Protein AF-A0A0R1UTF7-F1 (afdb_monomer_lite)

Radius of gyration: 18.32 Å; chains: 1; bounding box: 44×28×53 Å

Sequence (152 aa):
MISLNNTDFQGKKMARQQLVDMVQETIDNQPNWDQVTGNICASFHVDYEILDGNMEEHEGRVEVEYTANEILDELYTAFVDDEVIDEVWNDSDSSFSNEDLSELLDRKGWDFGDVYPVIEKSVVNTLAHDLENEAGLWIMLDNDQIVNVTLD

pLDDT: mean 75.4, std 15.32, range [35.56, 92.44]

Organism: NCBI:txid1423742

Secondary structure (DSSP, 8-state):
-----S--HHHHHHHHHHHHHHHHHHHHHS-S-B--SSSEEEEEEEEEEEE-TT--EEEEEEEEEEEHHHHHHHHHHHSTT-HHHHHHHHH--S---HHHHHHHHHHHT--HHHHHHHHHHHHHHHHHHHHHHHTTTTSSSSSS-PPEEEE-

Foldseek 3Di:
DDDDAQDDPVVLVVLLVVLLVQLLVLVVPDPDFPCDPDQWRTKDKKWKWKQAPVRDIDTDMDMDTDGLLNLLVLVCVVDPPPPLSVVLNVPDDPDCGPVNSVVSCVVVVHDVVVSCVSCVSVRSSVRSVVVCVVVVVGCDDPDRDHIDMDID

Structure (mmCIF, N/CA/C/O backbone):
data_AF-A0A0R1UTF7-F1
#
_entry.id   AF-A0A0R1UTF7-F1
#
loop_
_atom_site.group_PDB
_atom_site.id
_atom_site.type_symbol
_atom_site.label_atom_id
_atom_site.label_alt_id
_atom_site.label_comp_id
_atom_site.label_asym_id
_atom_site.label_entity_id
_atom_site.label_seq_id
_atom_site.pdbx_PDB_ins_code
_atom_site.Cartn_x
_atom_site.Cartn_y
_atom_site.Cartn_z
_atom_site.occupancy
_atom_site.B_iso_or_equiv
_atom_site.auth_seq_id
_atom_site.auth_comp_id
_atom_site.auth_asym_id
_atom_site.auth_atom_id
_atom_site.pdbx_PDB_model_num
ATOM 1 N N . MET A 1 1 ? -11.827 10.879 15.852 1.00 36.66 1 MET A N 1
ATOM 2 C CA . MET A 1 1 ? -12.728 10.192 16.809 1.00 36.66 1 MET A CA 1
ATOM 3 C C . MET A 1 1 ? -14.048 9.886 16.118 1.00 36.66 1 MET A C 1
ATOM 5 O O . MET A 1 1 ? -14.816 10.802 15.834 1.00 36.66 1 MET A O 1
ATOM 9 N N . ILE A 1 2 ? -14.273 8.619 15.784 1.00 37.09 2 ILE A N 1
ATOM 10 C CA . ILE A 1 2 ? -15.470 8.141 15.085 1.00 37.09 2 ILE A CA 1
ATOM 11 C C . ILE A 1 2 ? -16.272 7.311 16.085 1.00 37.09 2 ILE A C 1
ATOM 13 O O . ILE A 1 2 ? -15.747 6.389 16.690 1.00 37.09 2 ILE A O 1
ATOM 17 N N . SER A 1 3 ? -17.556 7.621 16.249 1.00 35.56 3 SER A N 1
ATOM 18 C CA . SER A 1 3 ? -18.483 6.815 17.046 1.00 35.56 3 SER A CA 1
ATOM 19 C C . SER A 1 3 ? -19.590 6.323 16.122 1.00 35.56 3 SER A C 1
ATOM 21 O O . SER A 1 3 ? -20.332 7.144 15.577 1.00 35.56 3 SER A O 1
ATOM 23 N N . LEU A 1 4 ? -19.706 5.008 15.911 1.00 38.09 4 LEU A N 1
ATOM 24 C CA . LEU A 1 4 ? -20.887 4.427 15.265 1.00 38.09 4 LEU A CA 1
ATOM 25 C C . LEU A 1 4 ? -21.641 3.566 16.286 1.00 38.09 4 LEU A C 1
ATOM 27 O O . LEU A 1 4 ? -21.067 2.769 17.024 1.00 38.09 4 LEU A O 1
ATOM 31 N N . ASN A 1 5 ? -22.956 3.751 16.340 1.00 37.66 5 ASN A N 1
ATOM 32 C CA . ASN A 1 5 ? -23.845 2.906 17.127 1.00 37.66 5 ASN A CA 1
ATOM 33 C C . ASN A 1 5 ? -24.146 1.630 16.341 1.00 37.66 5 ASN A C 1
ATOM 35 O O . ASN A 1 5 ? -24.538 1.741 15.182 1.00 37.66 5 ASN A O 1
ATOM 39 N N . ASN A 1 6 ? -24.008 0.472 16.999 1.00 40.31 6 ASN A N 1
ATOM 40 C CA . ASN A 1 6 ? -24.558 -0.847 16.648 1.00 40.31 6 ASN A CA 1
ATOM 41 C C . ASN A 1 6 ? -24.865 -1.011 15.146 1.00 40.31 6 ASN A C 1
ATOM 43 O O . ASN A 1 6 ? -25.990 -0.788 14.689 1.00 40.31 6 ASN A O 1
ATOM 47 N N . THR A 1 7 ? -23.825 -1.268 14.357 1.00 49.47 7 THR A N 1
ATOM 48 C CA . THR A 1 7 ? -23.857 -1.028 12.918 1.00 49.47 7 THR A CA 1
ATOM 49 C C . THR A 1 7 ? -24.320 -2.252 12.138 1.00 49.47 7 THR A C 1
ATOM 51 O O . THR A 1 7 ? -23.710 -3.319 12.145 1.00 49.47 7 THR A O 1
ATOM 54 N N . ASP A 1 8 ? -25.406 -2.068 11.393 1.00 55.66 8 ASP A N 1
ATOM 55 C CA . ASP A 1 8 ? -25.735 -2.909 10.251 1.00 55.66 8 ASP A CA 1
ATOM 56 C C . ASP A 1 8 ? -24.568 -2.952 9.232 1.00 55.66 8 ASP A C 1
ATOM 58 O O . ASP A 1 8 ? -23.538 -2.284 9.363 1.00 55.66 8 ASP A O 1
ATOM 62 N N . PHE A 1 9 ? -24.717 -3.744 8.170 1.00 59.66 9 PHE A N 1
ATOM 63 C CA . PHE A 1 9 ? -23.713 -3.863 7.105 1.00 59.66 9 PHE A CA 1
ATOM 64 C C . PHE A 1 9 ? -23.228 -2.505 6.548 1.00 59.66 9 PHE A C 1
ATOM 66 O O . PHE A 1 9 ? -22.078 -2.389 6.124 1.00 59.66 9 PHE A O 1
ATOM 73 N N . GLN A 1 10 ? -24.075 -1.467 6.562 1.00 62.53 10 GLN A N 1
ATOM 74 C CA . GLN A 1 10 ? -23.703 -0.136 6.076 1.00 62.53 10 GLN A CA 1
ATOM 75 C C . GLN A 1 10 ? -22.715 0.549 7.013 1.00 62.53 10 GLN A C 1
ATOM 77 O O . GLN A 1 10 ? -21.720 1.100 6.547 1.00 62.53 10 GLN A O 1
ATOM 82 N N . GLY A 1 11 ? -22.934 0.476 8.324 1.00 65.00 11 GLY A N 1
ATOM 83 C CA . GLY A 1 11 ? -22.011 1.087 9.270 1.00 65.00 11 GLY A CA 1
ATOM 84 C C . GLY A 1 11 ? -20.642 0.397 9.315 1.00 65.00 11 GLY A C 1
ATOM 85 O O . GLY A 1 11 ? -19.636 1.090 9.433 1.00 65.00 11 GLY A O 1
ATOM 86 N N . LYS A 1 12 ? -20.567 -0.927 9.101 1.00 68.06 12 LYS A N 1
ATOM 87 C CA . LYS A 1 12 ? -19.276 -1.628 8.918 1.00 68.06 12 LYS A CA 1
ATOM 88 C C . LYS A 1 12 ? -18.523 -1.127 7.683 1.00 68.06 12 LYS A C 1
ATOM 90 O O . LYS A 1 12 ? -17.334 -0.840 7.753 1.00 68.06 12 LYS A O 1
ATOM 95 N N . LYS A 1 13 ? -19.229 -0.944 6.562 1.00 71.56 13 LYS A N 1
ATOM 96 C CA . LYS A 1 13 ? -18.644 -0.395 5.330 1.00 71.56 13 LYS A CA 1
ATOM 97 C C . LYS A 1 13 ? -18.140 1.043 5.514 1.00 71.56 13 LYS A C 1
ATOM 99 O O . LYS A 1 13 ? -17.093 1.389 4.978 1.00 71.56 13 LYS A O 1
ATOM 104 N N . MET A 1 14 ? -18.873 1.874 6.258 1.00 72.25 14 MET A N 1
ATOM 105 C CA . MET A 1 14 ? -18.457 3.249 6.557 1.00 72.25 14 MET A CA 1
ATOM 106 C C . MET A 1 14 ? -17.223 3.296 7.462 1.00 72.25 14 MET A C 1
ATOM 108 O O . MET A 1 14 ? -16.312 4.061 7.167 1.00 72.25 14 MET A O 1
ATOM 112 N N . ALA A 1 15 ? -17.163 2.455 8.500 1.00 71.88 15 ALA A N 1
ATOM 113 C CA . ALA A 1 15 ? -15.974 2.317 9.344 1.00 71.88 15 ALA A CA 1
ATOM 114 C C . ALA A 1 15 ? -14.748 1.876 8.532 1.00 71.88 15 ALA A C 1
ATOM 116 O O . ALA A 1 15 ? -13.700 2.505 8.642 1.00 71.88 15 ALA A O 1
ATOM 117 N N . ARG A 1 16 ? -14.895 0.870 7.651 1.00 78.19 16 ARG A N 1
ATOM 118 C CA . ARG A 1 16 ? -13.805 0.454 6.752 1.00 78.19 16 ARG A CA 1
ATOM 119 C C . ARG A 1 16 ? -13.297 1.613 5.911 1.00 78.19 16 ARG A C 1
ATOM 121 O O . ARG A 1 16 ? -12.092 1.798 5.809 1.00 78.19 16 ARG A O 1
ATOM 128 N N . GLN A 1 17 ? -14.211 2.361 5.291 1.00 82.38 17 GLN A N 1
ATOM 129 C CA . GLN A 1 17 ? -13.838 3.477 4.427 1.00 82.38 17 GLN A CA 1
ATOM 130 C C . GLN A 1 17 ? -13.105 4.564 5.209 1.00 82.38 17 GLN A C 1
ATOM 132 O O . GLN A 1 17 ? -12.091 5.054 4.745 1.00 82.38 17 GLN A O 1
ATOM 137 N N . GLN A 1 18 ? -13.569 4.897 6.412 1.00 77.31 18 GLN A N 1
ATOM 138 C CA . GLN A 1 18 ? -12.882 5.873 7.253 1.00 77.31 18 GLN A CA 1
ATOM 139 C C . GLN A 1 18 ? -11.476 5.415 7.641 1.00 77.31 18 GLN A C 1
ATOM 141 O O . GLN A 1 18 ? -10.573 6.240 7.678 1.00 77.31 18 GLN A O 1
ATOM 146 N N . LEU A 1 19 ? -11.277 4.117 7.884 1.00 79.94 19 LEU A N 1
ATOM 147 C CA . LEU A 1 19 ? -9.942 3.585 8.122 1.00 79.94 19 LEU A CA 1
ATOM 148 C C . LEU A 1 19 ? -9.045 3.705 6.879 1.00 79.94 19 LEU A C 1
ATOM 150 O O . LEU A 1 19 ? -7.901 4.122 7.014 1.00 79.94 19 LEU A O 1
ATOM 154 N N . VAL A 1 20 ? -9.559 3.390 5.681 1.00 85.12 20 VAL A N 1
ATOM 155 C CA . VAL A 1 20 ? -8.837 3.637 4.411 1.00 85.12 20 VAL A CA 1
ATOM 156 C C . VAL A 1 20 ? -8.429 5.104 4.315 1.00 85.12 20 VAL A C 1
ATOM 158 O O . VAL A 1 20 ? -7.271 5.391 4.040 1.00 85.12 20 VAL A O 1
ATOM 161 N N . ASP A 1 21 ? -9.372 6.016 4.557 1.00 84.00 21 ASP A N 1
ATOM 162 C CA . ASP A 1 21 ? -9.150 7.457 4.425 1.00 84.00 21 ASP A CA 1
ATOM 163 C C . ASP A 1 21 ? -8.097 7.956 5.431 1.00 84.00 21 ASP A C 1
ATOM 165 O O . ASP A 1 21 ? -7.260 8.781 5.081 1.00 84.00 21 ASP A O 1
ATOM 169 N N . MET A 1 22 ? -8.103 7.431 6.662 1.00 82.19 22 MET A N 1
ATOM 170 C CA . MET A 1 22 ? -7.097 7.758 7.675 1.00 82.19 22 MET A CA 1
ATOM 171 C C . MET A 1 22 ? -5.710 7.227 7.300 1.00 82.19 22 MET A C 1
ATOM 173 O O . MET A 1 22 ? -4.741 7.969 7.397 1.00 82.19 22 MET A O 1
ATOM 177 N N . VAL A 1 23 ? -5.607 5.970 6.851 1.00 84.81 23 VAL A N 1
ATOM 178 C CA . VAL A 1 23 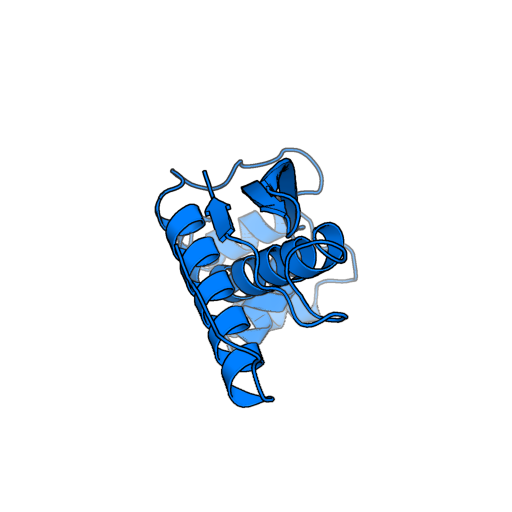? -4.328 5.387 6.406 1.00 84.81 23 VAL A CA 1
ATOM 179 C C . VAL A 1 23 ? -3.764 6.173 5.223 1.00 84.81 23 VAL A C 1
ATOM 181 O O . VAL A 1 23 ? -2.576 6.481 5.210 1.00 84.81 23 VAL A O 1
ATOM 184 N N . GLN A 1 24 ? -4.616 6.548 4.265 1.00 86.88 24 GLN A N 1
ATOM 185 C CA . GLN A 1 24 ? -4.240 7.413 3.147 1.00 86.88 24 GLN A CA 1
ATOM 186 C C . GLN A 1 24 ? -3.695 8.757 3.636 1.00 86.88 24 GLN A C 1
ATOM 188 O O . GLN A 1 24 ? -2.618 9.160 3.217 1.00 86.88 24 GLN A O 1
ATOM 193 N N . GLU A 1 25 ? -4.402 9.433 4.546 1.00 84.88 25 GLU A N 1
ATOM 194 C CA . GLU A 1 25 ? -3.953 10.716 5.097 1.00 84.88 25 GLU A CA 1
ATOM 195 C C . GLU A 1 25 ? -2.606 10.586 5.824 1.00 84.88 25 GLU A C 1
ATOM 197 O O . GLU A 1 25 ? -1.754 11.463 5.687 1.00 84.88 25 GLU A O 1
ATOM 202 N N . THR A 1 26 ? -2.376 9.503 6.569 1.00 82.38 26 THR A N 1
ATOM 203 C CA . THR A 1 26 ? -1.082 9.259 7.220 1.00 82.38 26 THR A CA 1
ATOM 204 C C . THR A 1 26 ? 0.034 9.093 6.191 1.00 82.38 26 THR A C 1
ATOM 206 O O . THR A 1 26 ? 1.058 9.761 6.307 1.00 82.38 26 THR A O 1
ATOM 209 N N . ILE A 1 27 ? -0.172 8.278 5.153 1.00 80.50 27 ILE A N 1
ATOM 210 C CA . ILE A 1 27 ? 0.831 8.057 4.100 1.00 80.50 27 ILE A CA 1
ATOM 211 C C . ILE A 1 27 ? 1.104 9.350 3.317 1.00 80.50 27 ILE A C 1
ATOM 213 O O . ILE A 1 27 ? 2.265 9.693 3.110 1.00 80.50 27 ILE A O 1
ATOM 217 N N . ASP A 1 28 ? 0.069 10.118 2.960 1.00 79.94 28 ASP A N 1
ATOM 218 C CA . ASP A 1 28 ? 0.202 11.403 2.250 1.00 79.94 28 ASP A CA 1
ATOM 219 C C . ASP A 1 28 ? 1.040 12.427 3.033 1.00 79.94 28 ASP A C 1
ATOM 221 O O . ASP A 1 28 ? 1.671 13.317 2.453 1.00 79.94 28 ASP A O 1
ATOM 225 N N . ASN A 1 29 ? 1.030 12.324 4.365 1.00 76.00 29 ASN A N 1
ATOM 226 C CA . ASN A 1 29 ? 1.787 13.189 5.263 1.00 76.00 29 ASN A CA 1
ATOM 227 C C . ASN A 1 29 ? 3.192 12.651 5.591 1.00 76.00 29 ASN A C 1
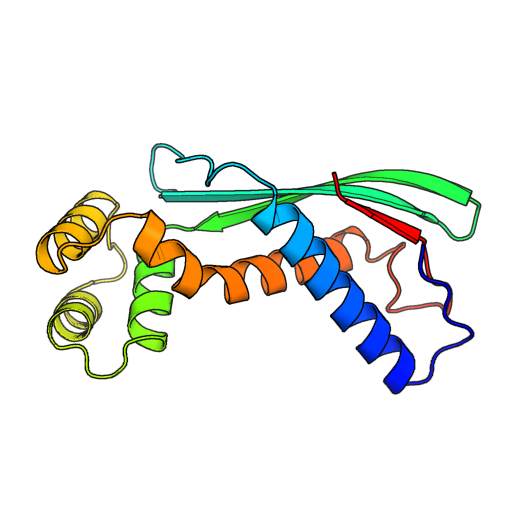ATOM 229 O O . ASN A 1 29 ? 3.993 13.385 6.184 1.00 76.00 29 ASN A O 1
ATOM 233 N N . GLN A 1 30 ? 3.529 11.419 5.197 1.00 69.44 30 GLN A N 1
ATOM 234 C CA . GLN A 1 30 ? 4.870 10.866 5.361 1.00 69.44 30 GLN A CA 1
ATOM 235 C C . GLN A 1 30 ? 5.801 11.366 4.240 1.00 69.44 30 GLN A C 1
ATOM 237 O O . GLN A 1 30 ? 5.466 11.307 3.055 1.00 69.44 30 GLN A O 1
ATOM 242 N N . PRO A 1 31 ? 6.997 11.885 4.573 1.00 54.94 31 PRO A N 1
ATOM 243 C CA . PRO A 1 31 ? 7.912 12.441 3.587 1.00 54.94 31 PRO A CA 1
ATOM 244 C C . PRO A 1 31 ? 8.649 11.331 2.827 1.00 54.94 31 PRO A C 1
ATOM 246 O O . PRO A 1 31 ? 9.815 11.094 3.103 1.00 54.94 31 PRO A O 1
ATOM 249 N N . ASN A 1 32 ? 7.991 10.742 1.825 1.00 57.09 32 ASN A N 1
ATOM 250 C CA . ASN A 1 32 ? 8.500 9.714 0.909 1.00 57.09 32 ASN A CA 1
ATOM 251 C C . ASN A 1 32 ? 8.984 8.419 1.594 1.00 57.09 32 ASN A C 1
ATOM 253 O O . ASN A 1 32 ? 9.779 8.445 2.522 1.00 57.09 32 ASN A O 1
ATOM 257 N N . TRP A 1 33 ? 8.532 7.288 1.050 1.00 65.12 33 TRP A N 1
ATOM 258 C CA . TRP A 1 33 ? 9.071 5.930 1.179 1.00 65.12 33 TRP A CA 1
ATOM 259 C C . TRP A 1 33 ? 10.427 5.807 1.870 1.00 65.12 33 TRP A C 1
ATOM 261 O O . TRP A 1 33 ? 11.424 6.388 1.421 1.00 65.12 33 TRP A O 1
ATOM 271 N N . ASP A 1 34 ? 10.512 4.905 2.840 1.00 57.44 34 ASP A N 1
ATOM 272 C CA . ASP A 1 34 ? 11.809 4.383 3.231 1.00 57.44 34 ASP A CA 1
ATOM 273 C C . ASP A 1 34 ? 12.329 3.527 2.067 1.00 57.44 34 ASP A C 1
ATOM 275 O O . ASP A 1 34 ? 11.871 2.407 1.837 1.00 57.44 34 ASP A O 1
ATOM 279 N N . GLN A 1 35 ? 13.260 4.068 1.272 1.00 55.34 35 GLN A N 1
ATOM 280 C CA . GLN A 1 35 ? 13.947 3.271 0.258 1.00 55.34 35 GLN A CA 1
ATOM 281 C C . GLN A 1 35 ? 14.767 2.198 0.982 1.00 55.34 35 GLN A C 1
ATOM 283 O O . GLN A 1 35 ? 15.801 2.481 1.597 1.00 55.34 35 GLN A O 1
ATOM 288 N N . VAL A 1 36 ? 14.288 0.958 0.925 1.00 57.88 36 VAL A N 1
ATOM 289 C CA . VAL A 1 36 ? 14.931 -0.181 1.581 1.00 57.88 36 VAL A CA 1
ATOM 290 C C . VAL A 1 36 ? 16.050 -0.719 0.682 1.00 57.88 36 VAL A C 1
ATOM 292 O O . VAL A 1 36 ? 16.030 -0.588 -0.540 1.00 57.88 36 VAL A O 1
ATOM 295 N N . THR A 1 37 ? 17.089 -1.291 1.290 1.00 56.91 37 THR A N 1
ATOM 296 C CA . THR A 1 37 ? 18.188 -1.943 0.559 1.00 56.91 37 THR A CA 1
ATOM 297 C C . THR A 1 37 ? 17.984 -3.458 0.531 1.00 56.91 37 THR A C 1
ATOM 299 O O . THR A 1 37 ? 17.482 -4.034 1.492 1.00 56.91 37 THR A O 1
ATOM 302 N N . GLY A 1 38 ? 18.407 -4.128 -0.545 1.00 63.94 38 GLY A N 1
ATOM 303 C CA . GLY A 1 38 ? 18.231 -5.577 -0.716 1.00 63.94 38 GLY A CA 1
ATOM 304 C C . GLY A 1 38 ? 17.138 -5.906 -1.733 1.00 63.94 38 GLY A C 1
ATOM 305 O O . GLY A 1 38 ? 17.073 -5.256 -2.766 1.00 63.94 38 GLY A O 1
ATOM 306 N N . ASN A 1 39 ? 16.307 -6.917 -1.462 1.00 70.50 39 ASN A N 1
ATOM 307 C CA . ASN A 1 39 ? 15.228 -7.346 -2.372 1.00 70.50 39 ASN A CA 1
ATOM 308 C C . ASN A 1 39 ? 13.946 -6.501 -2.251 1.00 70.50 39 ASN A C 1
ATOM 310 O O . ASN A 1 39 ? 13.015 -6.686 -3.028 1.00 70.50 39 ASN A O 1
ATOM 314 N N . ILE A 1 40 ? 13.888 -5.622 -1.250 1.00 67.06 40 ILE A N 1
ATOM 315 C CA . ILE A 1 40 ? 12.755 -4.739 -0.982 1.00 67.06 40 ILE A CA 1
ATOM 316 C C . ILE A 1 40 ? 13.092 -3.392 -1.614 1.00 67.06 40 ILE A C 1
ATOM 318 O O . ILE A 1 40 ? 14.167 -2.846 -1.364 1.00 67.06 40 ILE A O 1
ATOM 322 N N . CYS A 1 41 ? 12.209 -2.884 -2.466 1.00 75.81 41 CYS A N 1
ATOM 323 C CA . CYS A 1 41 ? 12.350 -1.578 -3.108 1.00 75.81 41 CYS A CA 1
ATOM 324 C C . CYS A 1 41 ? 11.774 -0.457 -2.245 1.00 75.81 41 CYS A C 1
ATOM 326 O O . CYS A 1 41 ? 12.191 0.694 -2.354 1.00 75.81 41 CYS A O 1
ATOM 328 N N . ALA A 1 42 ? 10.802 -0.809 -1.413 1.00 76.69 42 ALA A N 1
ATOM 329 C CA . ALA A 1 42 ? 9.900 0.125 -0.789 1.00 76.69 42 ALA A CA 1
ATOM 330 C C . ALA A 1 42 ? 9.281 -0.482 0.470 1.00 76.69 42 ALA A C 1
ATOM 332 O O . ALA A 1 42 ? 8.863 -1.638 0.442 1.00 76.69 42 ALA A O 1
ATOM 333 N N . SER A 1 43 ? 9.171 0.310 1.531 1.00 82.06 43 SER A N 1
ATOM 334 C CA . SER A 1 43 ? 8.341 -0.017 2.684 1.00 82.06 43 SER A CA 1
ATOM 335 C C . SER A 1 43 ? 7.470 1.175 3.066 1.00 82.06 43 SER A C 1
ATOM 337 O O . SER A 1 43 ? 7.906 2.329 2.980 1.00 82.06 43 SER A O 1
ATOM 339 N N . PHE A 1 44 ? 6.248 0.876 3.495 1.00 83.25 44 PHE A N 1
ATOM 340 C CA . PHE A 1 44 ? 5.370 1.812 4.175 1.00 83.25 44 PHE A CA 1
ATOM 341 C C . PHE A 1 44 ? 4.940 1.240 5.493 1.00 83.25 44 PHE A C 1
ATOM 343 O O . PHE A 1 44 ? 4.541 0.080 5.571 1.00 83.25 44 PHE A O 1
ATOM 350 N N . HIS A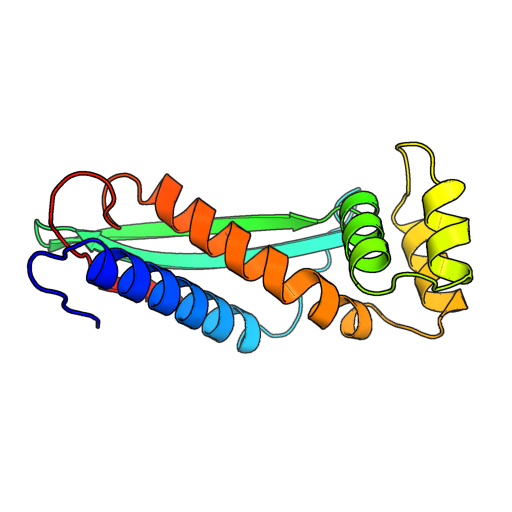 1 45 ? 4.906 2.096 6.497 1.00 84.69 45 HIS A N 1
ATOM 351 C CA . HIS A 1 45 ? 4.377 1.732 7.787 1.00 84.69 45 HIS A CA 1
ATOM 352 C C . HIS A 1 45 ? 3.436 2.805 8.293 1.00 84.69 45 HIS A C 1
ATOM 354 O O . HIS A 1 45 ? 3.560 3.985 7.973 1.00 84.69 45 HIS A O 1
ATOM 360 N N . VAL A 1 46 ? 2.498 2.368 9.115 1.00 79.25 46 VAL A N 1
ATOM 361 C CA . VAL A 1 46 ? 1.634 3.247 9.883 1.00 79.25 46 VAL A CA 1
ATOM 362 C C . VAL A 1 46 ? 1.720 2.795 11.328 1.00 79.25 46 VAL A C 1
ATOM 364 O O . VAL A 1 46 ? 1.470 1.623 11.637 1.00 79.25 46 VAL A O 1
ATOM 367 N N . ASP A 1 47 ? 2.096 3.729 12.193 1.00 81.31 47 ASP A N 1
ATOM 368 C CA . ASP A 1 47 ? 1.995 3.552 13.632 1.00 81.31 47 ASP A CA 1
ATOM 369 C C . ASP A 1 47 ? 0.551 3.846 14.052 1.00 81.31 47 ASP A C 1
ATOM 371 O O . ASP A 1 47 ? -0.114 4.726 13.499 1.00 81.31 47 ASP A O 1
ATOM 375 N N . TYR A 1 48 ? 0.032 3.062 14.992 1.00 76.19 48 TYR A N 1
ATOM 376 C CA . TYR A 1 48 ? -1.345 3.188 15.448 1.00 76.19 48 TYR A CA 1
ATOM 377 C C . TYR A 1 48 ? -1.448 3.166 16.967 1.00 76.19 48 TYR A C 1
ATOM 379 O O . TYR A 1 48 ? -0.721 2.451 17.656 1.00 76.19 48 TYR A O 1
ATOM 387 N N . GLU A 1 49 ? -2.452 3.881 17.461 1.00 76.00 49 GLU A N 1
ATOM 388 C CA . GLU A 1 49 ? -2.968 3.786 18.820 1.00 76.00 49 GLU A CA 1
ATOM 389 C C . GLU A 1 49 ? -4.462 3.443 18.751 1.00 76.00 49 GLU A C 1
ATOM 391 O O . GLU A 1 49 ? -5.241 4.067 18.018 1.00 76.00 49 GLU A O 1
ATOM 396 N N . ILE A 1 50 ? -4.876 2.426 19.504 1.00 72.62 50 ILE A N 1
ATOM 397 C CA . ILE A 1 50 ? -6.252 1.937 19.555 1.00 72.62 50 ILE A CA 1
ATOM 398 C C . ILE A 1 50 ? -6.727 1.901 21.003 1.00 72.62 50 ILE A C 1
ATOM 400 O O . ILE A 1 50 ? -6.110 1.275 21.860 1.00 72.62 50 ILE A O 1
ATOM 404 N N . LEU A 1 51 ? -7.881 2.512 21.257 1.00 66.81 51 LEU A N 1
ATOM 405 C CA . LEU A 1 51 ? -8.574 2.437 22.543 1.00 66.81 51 LEU A CA 1
ATOM 406 C C . LEU A 1 51 ? -9.657 1.370 22.509 1.00 66.81 51 LEU A C 1
ATOM 408 O O . LEU A 1 51 ? -10.653 1.550 21.806 1.00 66.81 51 LEU A O 1
ATOM 412 N N . ASP A 1 52 ? -9.505 0.308 23.295 1.00 66.75 52 ASP A N 1
ATOM 413 C CA . ASP A 1 52 ? -10.473 -0.783 23.334 1.00 66.75 52 ASP A CA 1
ATOM 414 C C . ASP A 1 52 ? -11.806 -0.441 24.035 1.00 66.75 52 ASP A C 1
ATOM 416 O O . ASP A 1 52 ? -12.015 0.640 24.591 1.00 66.75 52 ASP A O 1
ATOM 420 N N . GLY A 1 53 ? -12.738 -1.400 24.039 1.00 62.19 53 GLY A N 1
ATOM 421 C CA . GLY A 1 53 ? -14.028 -1.276 24.727 1.00 62.19 53 GLY A CA 1
ATOM 422 C C . GLY A 1 53 ? -13.952 -1.130 26.255 1.00 62.19 53 GLY A C 1
ATOM 423 O O . GLY A 1 53 ? -14.936 -0.721 26.879 1.00 62.19 53 GLY A O 1
ATOM 424 N N . ASN A 1 54 ? -12.804 -1.441 26.860 1.00 69.75 54 ASN A N 1
ATOM 425 C CA . ASN A 1 54 ? -12.496 -1.254 28.278 1.00 69.75 54 ASN A CA 1
ATOM 426 C C . ASN A 1 54 ? -11.704 0.038 28.549 1.00 69.75 54 ASN A C 1
ATOM 428 O O . ASN A 1 54 ? -11.396 0.305 29.713 1.00 69.75 54 ASN A O 1
ATOM 432 N N . MET A 1 55 ? -11.447 0.862 27.524 1.00 72.31 55 MET A N 1
ATOM 433 C CA . MET A 1 55 ? -10.604 2.062 27.576 1.00 72.31 55 MET A CA 1
ATOM 434 C C . MET A 1 55 ? -9.122 1.760 27.851 1.00 72.31 55 MET A C 1
ATOM 436 O O . MET A 1 55 ? -8.429 2.592 28.437 1.00 72.31 55 MET A O 1
ATOM 440 N N . GLU A 1 56 ? -8.640 0.578 27.470 1.00 73.00 56 GLU A N 1
ATOM 441 C CA . GLU A 1 56 ? -7.212 0.260 27.456 1.00 73.00 56 GLU A CA 1
ATOM 442 C C . GLU A 1 56 ? -6.593 0.715 26.128 1.00 73.00 56 GLU A C 1
ATOM 444 O O . GLU A 1 56 ? -7.171 0.516 25.058 1.00 73.00 56 GLU A O 1
ATOM 449 N N . GLU A 1 57 ? -5.430 1.360 26.220 1.00 77.94 57 GLU A N 1
ATOM 450 C CA . GLU A 1 57 ? -4.645 1.836 25.078 1.00 77.94 57 GLU A CA 1
ATOM 451 C C . GLU A 1 57 ? -3.750 0.705 24.559 1.00 77.94 57 GLU A C 1
ATOM 453 O O . GLU A 1 57 ? -3.020 0.068 25.326 1.00 77.94 57 GLU A O 1
ATOM 458 N N . HIS A 1 58 ? -3.804 0.471 23.250 1.00 76.38 58 HIS A N 1
ATOM 459 C CA . HIS A 1 58 ? -2.986 -0.498 22.529 1.00 76.38 58 HIS A CA 1
ATOM 460 C C . HIS A 1 58 ? -2.257 0.214 21.396 1.00 76.38 58 HIS A C 1
ATOM 462 O O . HIS A 1 58 ? -2.889 0.730 20.478 1.00 76.38 58 HIS A O 1
ATOM 468 N N . GLU A 1 59 ? -0.932 0.213 21.448 1.00 82.81 59 GLU A N 1
ATOM 469 C CA . GLU A 1 59 ? -0.079 0.802 20.416 1.00 82.81 59 GLU A CA 1
ATOM 470 C C . GLU A 1 59 ? 0.553 -0.295 19.555 1.00 82.81 59 GLU A C 1
ATOM 472 O O . GLU A 1 59 ? 0.853 -1.393 20.042 1.00 82.81 59 GLU A O 1
ATOM 477 N N . GLY A 1 60 ? 0.792 -0.003 18.280 1.00 81.94 60 GLY A N 1
ATOM 478 C CA . GLY A 1 60 ? 1.485 -0.917 17.384 1.00 81.94 60 GLY A CA 1
ATOM 479 C C . GLY A 1 60 ? 1.847 -0.294 16.044 1.00 81.94 60 GLY A C 1
ATOM 480 O O . GLY A 1 60 ? 1.746 0.914 15.851 1.00 81.94 60 GLY A O 1
ATOM 481 N N . ARG A 1 61 ? 2.299 -1.150 15.127 1.00 86.62 61 ARG A N 1
ATOM 482 C CA . ARG A 1 61 ? 2.732 -0.780 13.781 1.00 86.62 61 ARG A CA 1
ATOM 483 C C . ARG A 1 61 ? 2.281 -1.843 12.795 1.00 86.62 61 ARG A C 1
ATOM 485 O O . ARG A 1 61 ? 2.486 -3.029 13.048 1.00 86.62 61 ARG A O 1
ATOM 492 N N . VAL A 1 62 ? 1.735 -1.409 11.668 1.00 85.56 62 VAL A N 1
ATOM 493 C CA . VAL A 1 62 ? 1.578 -2.243 10.470 1.00 85.56 62 VAL A CA 1
ATOM 494 C C . VAL A 1 62 ? 2.541 -1.765 9.396 1.00 85.56 62 VAL A C 1
ATOM 496 O O . VAL A 1 62 ? 2.821 -0.571 9.306 1.00 85.56 62 VAL A O 1
ATOM 499 N N . GLU A 1 63 ? 3.065 -2.695 8.606 1.00 87.44 63 GLU A N 1
ATOM 500 C CA . GLU A 1 63 ? 4.056 -2.418 7.571 1.00 87.44 63 GLU A CA 1
ATOM 501 C C . GLU A 1 63 ? 3.762 -3.264 6.332 1.00 87.44 63 GLU A C 1
ATOM 503 O O . GLU A 1 63 ? 3.446 -4.447 6.447 1.00 87.44 63 GLU A O 1
ATOM 508 N N . VAL A 1 64 ? 3.871 -2.654 5.154 1.00 87.12 64 VAL A N 1
ATOM 509 C CA . VAL A 1 64 ? 3.815 -3.342 3.867 1.00 87.12 64 VAL A CA 1
ATOM 510 C C . VAL A 1 64 ? 5.099 -3.062 3.102 1.00 87.12 64 VAL A C 1
ATOM 512 O O . VAL A 1 64 ? 5.498 -1.914 2.905 1.00 87.12 64 VAL A O 1
ATOM 515 N N . GLU A 1 65 ? 5.740 -4.137 2.662 1.00 87.50 65 GLU A N 1
ATOM 516 C CA . GLU A 1 65 ? 6.964 -4.105 1.872 1.00 87.50 65 GLU A CA 1
ATOM 517 C C . GLU A 1 65 ? 6.637 -4.453 0.419 1.00 87.50 65 GLU A C 1
ATOM 519 O O . GLU A 1 65 ? 5.809 -5.323 0.160 1.00 87.50 65 GLU A O 1
ATOM 524 N N . TYR A 1 66 ? 7.300 -3.788 -0.525 1.00 85.25 66 TYR A N 1
ATOM 525 C CA . TYR A 1 66 ? 7.183 -4.060 -1.955 1.00 85.25 66 TYR A CA 1
ATOM 526 C C . TYR A 1 66 ? 8.531 -4.459 -2.540 1.00 85.25 66 TYR A C 1
ATOM 528 O O . TYR A 1 66 ? 9.531 -3.737 -2.443 1.00 85.25 66 TYR A O 1
ATOM 536 N N . THR A 1 67 ? 8.538 -5.606 -3.201 1.00 88.50 67 THR A N 1
ATOM 537 C CA . THR A 1 67 ? 9.623 -6.075 -4.059 1.00 88.50 67 THR A CA 1
ATOM 538 C C . THR A 1 67 ? 9.486 -5.511 -5.474 1.00 88.50 67 THR A C 1
ATOM 540 O O . THR A 1 67 ? 8.425 -5.036 -5.880 1.00 88.50 67 THR A O 1
ATOM 543 N N . ALA A 1 68 ? 10.555 -5.603 -6.268 1.00 87.94 68 ALA A N 1
ATOM 544 C CA . ALA A 1 68 ? 10.525 -5.177 -7.667 1.00 87.94 68 ALA A CA 1
ATOM 545 C C . ALA A 1 68 ? 9.449 -5.911 -8.493 1.00 87.94 68 ALA A C 1
ATOM 547 O O . ALA A 1 68 ? 8.792 -5.283 -9.321 1.00 87.94 68 ALA A O 1
ATOM 548 N N . ASN A 1 69 ? 9.240 -7.213 -8.249 1.00 89.38 69 ASN A N 1
ATOM 549 C CA . ASN A 1 69 ? 8.196 -8.002 -8.918 1.00 89.38 69 ASN A CA 1
ATOM 550 C C . ASN A 1 69 ? 6.792 -7.444 -8.634 1.00 89.38 69 ASN A C 1
ATOM 552 O O . ASN A 1 69 ? 6.008 -7.259 -9.557 1.00 89.38 69 ASN A O 1
ATOM 556 N N . GLU A 1 70 ? 6.481 -7.147 -7.370 1.00 89.56 70 GLU A N 1
ATOM 557 C CA . GLU A 1 70 ? 5.156 -6.638 -6.985 1.00 89.56 70 GLU A CA 1
ATOM 558 C C . GLU A 1 70 ? 4.895 -5.253 -7.586 1.00 89.56 70 GLU A C 1
ATOM 560 O O . GLU A 1 70 ? 3.791 -4.966 -8.040 1.00 89.56 70 GLU A O 1
ATOM 565 N N . ILE A 1 71 ? 5.930 -4.410 -7.667 1.00 89.44 71 ILE A N 1
ATOM 566 C CA . ILE A 1 71 ? 5.845 -3.122 -8.366 1.00 89.44 71 ILE A CA 1
ATOM 567 C C . ILE A 1 71 ? 5.559 -3.332 -9.858 1.00 89.44 71 ILE A C 1
ATOM 569 O O . ILE A 1 71 ? 4.721 -2.632 -10.424 1.00 89.44 71 ILE A O 1
ATOM 573 N N . LEU A 1 72 ? 6.234 -4.287 -10.501 1.00 90.81 72 LEU A N 1
ATOM 574 C CA . LEU A 1 72 ? 6.024 -4.591 -11.915 1.00 90.81 72 LEU A CA 1
ATOM 575 C C . LEU A 1 72 ? 4.595 -5.092 -12.191 1.00 90.81 72 LEU A C 1
ATOM 577 O O . LEU A 1 72 ? 3.986 -4.664 -13.171 1.00 90.81 72 LEU A O 1
ATOM 581 N N . ASP A 1 73 ? 4.037 -5.934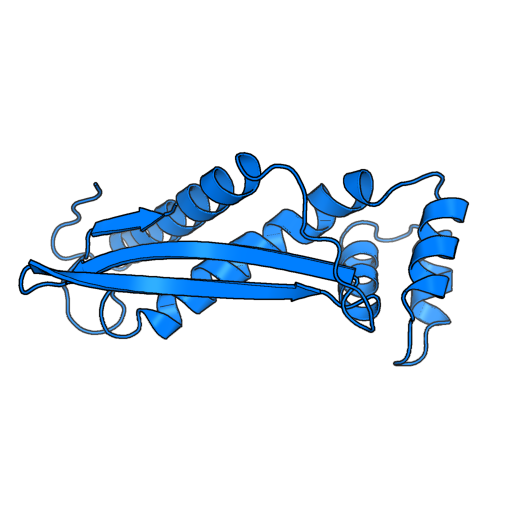 -11.318 1.00 90.75 73 ASP A N 1
ATOM 582 C CA . ASP A 1 73 ? 2.658 -6.433 -11.430 1.00 90.75 73 ASP A CA 1
ATOM 583 C C . ASP A 1 73 ? 1.615 -5.305 -11.332 1.00 90.75 73 ASP A C 1
ATOM 585 O O . ASP A 1 73 ? 0.646 -5.260 -12.102 1.00 90.75 73 ASP A O 1
ATOM 589 N N . GLU A 1 74 ? 1.818 -4.359 -10.414 1.00 90.06 74 GLU A N 1
ATOM 590 C CA . GLU A 1 74 ? 0.940 -3.196 -10.274 1.00 90.06 74 GLU A CA 1
ATOM 591 C C . GLU A 1 74 ? 1.080 -2.230 -11.465 1.00 90.06 74 GLU A C 1
ATOM 593 O O . GLU A 1 74 ? 0.075 -1.738 -11.987 1.00 90.06 74 GLU A O 1
ATOM 598 N N . LEU A 1 75 ? 2.303 -2.007 -11.964 1.00 91.12 75 LEU A N 1
ATOM 599 C CA . LEU A 1 75 ? 2.554 -1.219 -13.178 1.00 91.12 75 LEU A CA 1
ATOM 600 C C . LEU A 1 75 ? 1.863 -1.831 -14.402 1.00 91.12 75 LEU A C 1
ATOM 602 O O . LEU A 1 75 ? 1.202 -1.107 -15.147 1.00 91.12 75 LEU A O 1
ATOM 606 N N . TYR A 1 76 ? 1.964 -3.148 -14.586 1.00 91.31 76 TYR A N 1
ATOM 607 C CA . TYR A 1 76 ? 1.290 -3.872 -15.667 1.00 91.31 76 TYR A CA 1
ATOM 608 C C . TYR A 1 76 ? -0.237 -3.751 -15.568 1.00 91.31 76 TYR A C 1
ATOM 610 O O . TYR A 1 76 ? -0.925 -3.507 -16.560 1.00 91.31 76 TYR A O 1
ATOM 618 N N . THR A 1 77 ? -0.781 -3.843 -14.352 1.00 90.00 77 THR A N 1
ATOM 619 C CA . THR A 1 77 ? -2.223 -3.700 -14.110 1.00 90.00 77 THR A CA 1
ATOM 620 C C . THR A 1 77 ? -2.722 -2.275 -14.374 1.00 90.00 77 THR A C 1
ATOM 622 O O . THR A 1 77 ? -3.829 -2.090 -14.888 1.00 90.00 77 THR A O 1
ATOM 625 N N . ALA A 1 78 ? -1.932 -1.256 -14.029 1.00 88.88 78 ALA A N 1
ATOM 626 C CA . ALA A 1 78 ? -2.309 0.147 -14.184 1.00 88.88 78 ALA A CA 1
ATOM 627 C C . ALA A 1 78 ? -2.134 0.674 -15.615 1.00 88.88 78 ALA A C 1
ATOM 629 O O . ALA A 1 78 ? -2.939 1.491 -16.072 1.00 88.88 78 ALA A O 1
ATOM 630 N N . PHE A 1 79 ? -1.115 0.197 -16.328 1.00 88.75 79 PHE A N 1
ATOM 631 C CA . PHE A 1 79 ? -0.751 0.646 -17.670 1.00 88.75 79 PHE A CA 1
ATOM 632 C C . PHE A 1 79 ? -0.918 -0.469 -18.700 1.00 88.75 79 PHE A C 1
ATO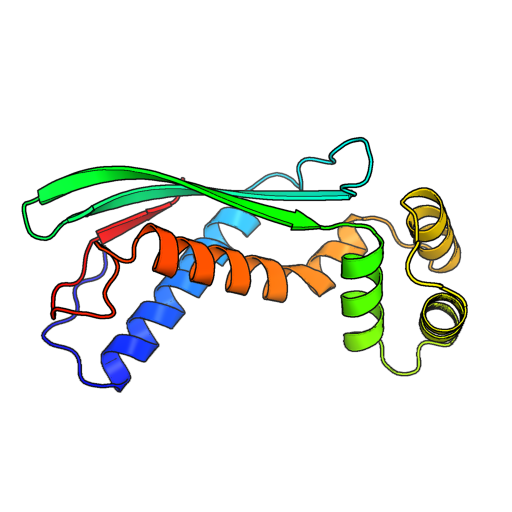M 634 O O . PHE A 1 79 ? 0.011 -0.817 -19.424 1.00 88.75 79 PHE A O 1
ATOM 641 N N . VAL A 1 80 ? -2.137 -1.001 -18.778 1.00 81.62 80 VAL A N 1
ATOM 642 C CA . VAL A 1 80 ? -2.510 -1.986 -19.798 1.00 81.62 80 VAL A CA 1
ATOM 643 C C . VAL A 1 80 ? -2.206 -1.430 -21.195 1.00 81.62 80 VAL A C 1
ATOM 645 O O . VAL A 1 80 ? -2.577 -0.294 -21.498 1.00 81.62 80 VAL A O 1
ATOM 648 N N . ASP A 1 81 ? -1.570 -2.248 -22.036 1.00 84.12 81 ASP A N 1
ATOM 649 C CA . ASP A 1 81 ? -1.131 -1.933 -23.405 1.00 84.12 81 ASP A CA 1
ATOM 650 C C . ASP A 1 81 ? 0.091 -0.993 -23.505 1.00 84.12 81 ASP A C 1
ATOM 652 O O . ASP A 1 81 ? 0.384 -0.456 -24.582 1.00 84.12 81 ASP A O 1
ATOM 656 N N . ASP A 1 82 ? 0.825 -0.767 -22.412 1.00 92.38 82 ASP A N 1
ATOM 657 C CA . ASP A 1 82 ? 2.111 -0.078 -22.483 1.00 92.38 82 ASP A CA 1
ATOM 658 C C . ASP A 1 82 ? 3.200 -1.027 -22.992 1.00 92.38 82 ASP A C 1
ATOM 660 O O . ASP A 1 82 ? 3.675 -1.891 -22.267 1.00 92.38 82 ASP A O 1
ATOM 664 N N . GLU A 1 83 ? 3.630 -0.832 -24.243 1.00 91.50 83 GLU A N 1
ATOM 665 C CA . GLU A 1 83 ? 4.563 -1.730 -24.947 1.00 91.50 83 GLU A CA 1
ATOM 666 C C . GLU A 1 83 ? 5.842 -2.043 -24.151 1.00 91.50 83 GLU A C 1
ATOM 668 O O . GLU A 1 83 ? 6.344 -3.160 -24.216 1.00 91.50 83 GLU A O 1
ATOM 673 N N . VAL A 1 84 ? 6.359 -1.078 -23.381 1.00 90.00 84 VAL A N 1
ATOM 674 C CA . VAL A 1 84 ? 7.588 -1.258 -22.596 1.00 90.00 84 VAL A CA 1
ATOM 675 C C . VAL A 1 84 ? 7.324 -2.077 -21.334 1.00 90.00 84 VAL A C 1
ATOM 677 O O . VAL A 1 84 ? 8.124 -2.947 -21.002 1.00 90.00 84 VAL A O 1
ATOM 680 N N . ILE A 1 85 ? 6.223 -1.806 -20.630 1.00 91.19 85 ILE A N 1
ATOM 681 C CA . ILE A 1 85 ? 5.853 -2.550 -19.418 1.00 91.19 85 ILE A CA 1
ATOM 682 C C . ILE A 1 85 ? 5.416 -3.970 -19.794 1.00 91.19 85 ILE A C 1
ATOM 684 O O . ILE A 1 85 ? 5.846 -4.918 -19.147 1.00 91.19 85 ILE A O 1
ATOM 688 N N . ASP A 1 86 ? 4.648 -4.132 -20.872 1.00 90.69 86 ASP A N 1
ATOM 689 C CA . ASP A 1 86 ? 4.219 -5.430 -21.395 1.00 90.69 86 ASP A CA 1
ATOM 690 C C . ASP A 1 86 ? 5.412 -6.298 -21.811 1.00 90.69 86 ASP A C 1
ATOM 692 O O . ASP A 1 86 ? 5.443 -7.487 -21.499 1.00 90.69 86 ASP A O 1
ATOM 696 N N . GLU A 1 87 ? 6.395 -5.733 -22.522 1.00 90.88 87 GLU A N 1
ATOM 697 C CA . GLU A 1 87 ? 7.628 -6.443 -22.888 1.00 90.88 87 GLU A CA 1
ATOM 698 C C . GLU A 1 87 ? 8.349 -6.937 -21.632 1.00 90.88 87 GLU A C 1
ATOM 700 O O . GLU A 1 87 ? 8.625 -8.127 -21.507 1.00 90.88 87 GLU A O 1
ATOM 705 N N . VAL A 1 88 ? 8.587 -6.038 -20.673 1.00 90.06 88 VAL A N 1
ATOM 706 C CA . VAL A 1 88 ? 9.325 -6.358 -19.447 1.00 90.06 88 VAL A CA 1
ATOM 707 C C . VAL A 1 88 ? 8.575 -7.363 -18.571 1.00 90.06 88 VAL A C 1
ATOM 709 O O . VAL A 1 88 ? 9.203 -8.279 -18.056 1.00 90.06 88 VAL A O 1
ATOM 712 N N . TRP A 1 89 ? 7.252 -7.251 -18.443 1.00 90.94 89 TRP A N 1
ATOM 713 C CA . TRP A 1 89 ? 6.427 -8.186 -17.669 1.00 90.94 89 TRP A CA 1
ATOM 714 C C . TRP A 1 89 ? 6.381 -9.585 -18.301 1.00 90.94 89 TRP A C 1
ATOM 716 O O . TRP A 1 89 ? 6.455 -10.592 -17.600 1.00 90.94 89 TRP A O 1
ATOM 726 N N . ASN A 1 90 ? 6.315 -9.676 -19.635 1.00 87.25 90 ASN A N 1
ATOM 727 C CA . ASN A 1 90 ? 6.347 -10.967 -20.330 1.00 87.25 90 ASN A CA 1
ATOM 728 C C . ASN A 1 90 ? 7.740 -11.619 -20.329 1.00 87.25 90 ASN A C 1
ATOM 730 O O . ASN A 1 90 ? 7.827 -12.848 -20.334 1.00 87.25 90 ASN A O 1
ATOM 734 N N . ASP A 1 91 ? 8.804 -10.814 -20.352 1.00 86.25 91 ASP A N 1
ATOM 735 C CA . ASP A 1 91 ? 10.192 -11.287 -20.318 1.00 86.25 91 ASP A CA 1
ATOM 736 C C . ASP A 1 91 ? 10.694 -11.545 -18.890 1.00 86.25 91 ASP A C 1
ATOM 738 O O . ASP A 1 91 ? 11.665 -12.285 -18.699 1.00 86.25 91 ASP A O 1
ATOM 742 N N . SER A 1 92 ? 10.041 -10.966 -17.879 1.00 80.56 92 SER A N 1
ATOM 743 C CA . SER A 1 92 ? 10.345 -11.254 -16.486 1.00 80.56 92 SER A CA 1
ATOM 744 C C . SER A 1 92 ? 9.905 -12.675 -16.141 1.00 80.56 92 SER A C 1
ATOM 746 O O . SER A 1 92 ? 8.723 -12.978 -15.989 1.00 80.56 92 SER A O 1
ATOM 748 N N . ASP A 1 93 ? 10.881 -13.566 -15.968 1.00 72.25 93 ASP A N 1
ATOM 749 C CA . ASP A 1 93 ? 10.685 -14.746 -15.130 1.00 72.25 93 ASP A CA 1
ATOM 750 C C . ASP A 1 93 ? 10.412 -14.293 -13.678 1.00 72.25 93 ASP A C 1
ATOM 752 O O . ASP A 1 93 ? 10.517 -13.115 -13.345 1.00 72.25 93 ASP A O 1
ATOM 756 N N . SER A 1 94 ? 10.111 -15.223 -12.765 1.00 66.75 94 SER A N 1
ATOM 757 C CA . SER A 1 94 ? 9.798 -14.960 -11.343 1.00 66.75 94 SER A CA 1
ATOM 758 C C . SER A 1 94 ? 10.910 -14.271 -10.509 1.00 66.75 94 SER A C 1
ATOM 760 O O . SER A 1 94 ? 10.930 -14.388 -9.283 1.00 66.75 94 SER A O 1
ATOM 762 N N . SER A 1 95 ? 11.892 -13.628 -11.138 1.00 73.12 95 SER A N 1
ATOM 763 C CA . SER A 1 95 ? 13.062 -12.990 -10.543 1.00 73.12 95 SER A CA 1
ATOM 764 C C . SER A 1 95 ? 13.347 -11.604 -11.138 1.00 73.12 95 SER A C 1
ATOM 766 O O . SER A 1 95 ? 14.501 -11.323 -11.460 1.00 73.12 95 SER A O 1
ATOM 768 N N . PHE A 1 96 ? 12.336 -10.745 -11.288 1.00 85.12 96 PHE A N 1
ATOM 769 C CA . PHE A 1 96 ? 12.558 -9.330 -11.596 1.00 85.12 96 PHE A CA 1
ATOM 770 C C . PHE A 1 96 ? 13.263 -8.648 -10.415 1.00 85.12 96 PHE A C 1
ATOM 772 O O . PHE A 1 96 ? 12.811 -8.740 -9.268 1.00 85.12 96 PHE A O 1
ATOM 779 N N . SER A 1 97 ? 14.411 -8.022 -10.672 1.00 86.94 97 SER A N 1
ATOM 780 C CA . SER A 1 97 ? 15.275 -7.438 -9.644 1.00 86.94 97 SER A CA 1
ATOM 781 C C . SER A 1 97 ? 15.130 -5.919 -9.541 1.00 86.94 97 SER A C 1
ATOM 783 O O . SER A 1 97 ? 14.559 -5.257 -10.405 1.00 86.94 97 SER A O 1
ATOM 785 N N . ASN A 1 98 ? 15.710 -5.333 -8.491 1.00 84.94 98 ASN A N 1
ATOM 786 C CA . ASN A 1 98 ? 15.742 -3.878 -8.325 1.00 84.94 98 ASN A CA 1
ATOM 787 C C . ASN A 1 98 ? 16.529 -3.169 -9.446 1.00 84.94 98 ASN A C 1
ATOM 789 O O . ASN A 1 98 ? 16.260 -2.001 -9.733 1.00 84.94 98 ASN A O 1
ATOM 793 N N . GLU A 1 99 ? 17.509 -3.843 -10.059 1.00 86.62 99 GLU A N 1
ATOM 794 C CA . GLU A 1 99 ? 18.261 -3.307 -11.201 1.00 86.62 99 GLU A CA 1
ATOM 795 C C . GLU A 1 99 ? 17.378 -3.267 -12.453 1.00 86.62 99 GLU A C 1
ATOM 797 O O . GLU A 1 99 ? 17.310 -2.227 -13.104 1.00 86.62 99 GLU A O 1
ATOM 802 N N . ASP A 1 100 ? 16.609 -4.330 -12.704 1.00 89.06 100 ASP A N 1
ATOM 803 C CA . ASP A 1 100 ? 15.661 -4.390 -13.824 1.00 89.06 100 ASP A CA 1
ATOM 804 C C . ASP A 1 100 ? 14.539 -3.351 -13.672 1.00 89.06 100 ASP A C 1
ATOM 806 O O . ASP A 1 100 ? 14.159 -2.689 -14.639 1.00 89.06 100 ASP A O 1
ATOM 810 N N . LEU A 1 101 ? 14.045 -3.144 -12.443 1.00 89.12 101 LEU A N 1
ATOM 811 C CA . LEU A 1 101 ? 13.091 -2.073 -12.152 1.00 89.12 101 LEU A CA 1
ATOM 812 C C . LEU A 1 101 ? 13.705 -0.701 -12.441 1.00 89.12 101 LEU A C 1
ATOM 814 O O . LEU A 1 101 ? 13.061 0.133 -13.069 1.00 89.12 101 LEU A O 1
ATOM 818 N N . SER A 1 102 ? 14.951 -0.468 -12.025 1.00 87.25 102 SER A N 1
ATOM 819 C CA . SER A 1 102 ? 15.636 0.803 -12.290 1.00 87.25 102 SER A CA 1
ATOM 820 C C . SER A 1 102 ? 15.804 1.045 -13.795 1.00 87.25 102 SER A C 1
ATOM 822 O O . SER A 1 102 ? 15.544 2.148 -14.268 1.00 87.25 102 SER A O 1
ATOM 824 N N . GLU A 1 103 ? 16.161 0.011 -14.564 1.00 90.44 103 GLU A N 1
ATOM 825 C CA . GLU A 1 103 ? 16.263 0.098 -16.025 1.00 90.44 103 GLU A CA 1
ATOM 826 C C . GLU A 1 103 ? 14.902 0.366 -16.683 1.00 90.44 103 GLU A C 1
ATOM 828 O O . GLU A 1 103 ? 14.809 1.189 -17.597 1.00 90.44 103 GLU A O 1
ATOM 833 N N . LEU A 1 104 ? 13.830 -0.280 -16.214 1.00 92.19 104 LEU A N 1
ATOM 834 C CA . LEU A 1 104 ? 12.471 0.003 -16.672 1.00 92.19 104 LEU A CA 1
ATOM 835 C C . LEU A 1 104 ? 12.113 1.476 -16.438 1.00 92.19 104 LEU A C 1
ATOM 837 O O . LEU A 1 104 ? 11.668 2.145 -17.373 1.00 92.19 104 LEU A O 1
ATOM 841 N N . LEU A 1 105 ? 12.339 2.001 -15.231 1.00 91.00 105 LEU A N 1
ATOM 842 C CA . LEU A 1 105 ? 12.058 3.404 -14.914 1.00 91.00 105 LEU A CA 1
ATOM 843 C C . LEU A 1 105 ? 12.874 4.354 -15.802 1.00 91.00 105 LEU A C 1
ATOM 845 O O . LEU A 1 105 ? 12.301 5.263 -16.407 1.00 91.00 105 LEU A O 1
ATOM 849 N N . ASP A 1 106 ? 14.162 4.075 -16.012 1.00 91.12 106 ASP A N 1
ATOM 850 C CA . ASP A 1 106 ? 15.015 4.845 -16.924 1.00 91.12 106 ASP A CA 1
ATOM 851 C C . ASP A 1 106 ? 14.490 4.823 -18.374 1.00 91.12 106 ASP A C 1
ATOM 853 O O . ASP A 1 106 ? 14.445 5.865 -19.038 1.00 91.12 106 ASP A O 1
ATOM 857 N N . ARG A 1 107 ? 14.032 3.665 -18.878 1.00 92.44 107 ARG A N 1
ATOM 858 C CA . ARG A 1 107 ? 13.427 3.527 -20.221 1.00 92.44 107 ARG A CA 1
ATOM 859 C C . ARG A 1 107 ? 12.142 4.341 -20.364 1.00 92.44 107 ARG A C 1
ATOM 861 O O . ARG A 1 107 ? 11.863 4.851 -21.451 1.00 92.44 107 ARG A O 1
ATOM 868 N N . LYS A 1 108 ? 11.361 4.460 -19.288 1.00 91.00 108 LYS A N 1
ATOM 869 C CA . LYS A 1 108 ? 10.139 5.277 -19.234 1.00 91.00 108 LYS A CA 1
ATOM 870 C C . LYS A 1 108 ? 10.426 6.762 -19.007 1.00 91.00 108 LYS A C 1
ATOM 872 O O . LYS A 1 108 ? 9.554 7.589 -19.274 1.00 91.00 108 LYS A O 1
ATOM 877 N N . GLY A 1 109 ? 11.640 7.104 -18.573 1.00 90.19 109 GLY A N 1
ATOM 878 C CA . GLY A 1 109 ? 11.974 8.441 -18.092 1.00 90.19 109 GLY A CA 1
ATOM 879 C C . GLY A 1 109 ? 11.232 8.784 -16.800 1.00 90.19 109 GLY A C 1
ATOM 880 O O . GLY A 1 109 ? 10.865 9.942 -16.612 1.00 90.19 109 GLY A O 1
ATOM 881 N N . TRP A 1 110 ? 10.965 7.771 -15.978 1.00 91.00 110 TRP A N 1
ATOM 882 C CA . TRP A 1 110 ? 10.290 7.864 -14.690 1.00 91.00 110 TRP A CA 1
ATOM 883 C C . TRP A 1 110 ? 11.294 7.795 -13.548 1.00 91.00 110 TRP A C 1
ATOM 885 O O . TRP A 1 110 ? 12.396 7.265 -13.696 1.00 91.00 110 TRP A O 1
ATOM 895 N N . ASP A 1 111 ? 10.884 8.293 -12.393 1.00 85.06 111 ASP A N 1
ATOM 896 C CA . ASP A 1 111 ? 11.522 7.995 -11.120 1.00 85.06 111 ASP A CA 1
ATOM 897 C C . ASP A 1 111 ? 10.567 7.236 -10.183 1.00 85.06 111 ASP A C 1
ATOM 899 O O . ASP A 1 111 ? 9.429 6.914 -10.527 1.00 85.06 111 ASP A O 1
ATOM 903 N N . PHE A 1 112 ? 11.037 6.897 -8.982 1.00 77.94 112 PHE A N 1
ATOM 904 C CA . PHE A 1 112 ? 10.204 6.205 -7.992 1.00 77.94 112 PHE A CA 1
ATOM 905 C C . PHE A 1 112 ? 8.997 7.037 -7.522 1.00 77.94 112 PHE A C 1
ATOM 907 O O . PHE A 1 112 ? 8.000 6.466 -7.084 1.00 77.94 112 PHE A O 1
ATOM 914 N N . GLY A 1 113 ? 9.047 8.367 -7.629 1.00 80.19 113 GLY A N 1
ATOM 915 C CA . GLY A 1 113 ? 7.906 9.234 -7.346 1.00 80.19 113 GLY A CA 1
ATOM 916 C C . GLY A 1 113 ? 6.767 9.041 -8.347 1.00 80.19 113 GLY A C 1
ATOM 917 O O . GLY A 1 113 ? 5.605 9.119 -7.957 1.00 80.19 113 GLY A O 1
ATOM 918 N N . ASP A 1 114 ? 7.080 8.709 -9.601 1.00 85.31 114 ASP A N 1
ATOM 919 C CA . ASP A 1 114 ? 6.081 8.379 -10.627 1.00 85.31 114 ASP A CA 1
ATOM 920 C C . ASP A 1 114 ? 5.434 6.998 -10.410 1.00 85.31 114 ASP A C 1
ATOM 922 O O . ASP A 1 114 ? 4.305 6.764 -10.844 1.00 85.31 114 ASP A O 1
ATOM 926 N N . VAL A 1 115 ? 6.121 6.087 -9.712 1.00 86.50 115 VAL A N 1
ATOM 927 C CA . VAL A 1 115 ? 5.591 4.761 -9.347 1.00 86.50 115 VAL A CA 1
ATOM 928 C C . VAL A 1 115 ? 4.590 4.865 -8.199 1.00 86.50 115 VAL A C 1
ATOM 930 O O . VAL A 1 115 ? 3.640 4.085 -8.143 1.00 86.50 115 VAL A O 1
ATOM 933 N N . TYR A 1 116 ? 4.759 5.835 -7.295 1.00 81.62 116 TYR A N 1
ATOM 934 C CA . TYR A 1 116 ? 3.952 5.892 -6.077 1.00 81.62 116 TYR A CA 1
ATOM 935 C C . TYR A 1 116 ? 2.442 5.901 -6.305 1.00 81.62 116 TYR A C 1
ATOM 937 O O . TYR A 1 116 ? 1.776 5.030 -5.743 1.00 81.62 116 TYR A O 1
ATOM 945 N N . PRO A 1 117 ? 1.889 6.766 -7.173 1.00 84.75 117 PRO A N 1
ATOM 946 C CA . PRO A 1 117 ? 0.448 6.813 -7.408 1.00 84.75 117 PRO A CA 1
ATOM 947 C C . PRO A 1 117 ? -0.139 5.499 -7.943 1.00 84.75 117 PRO A C 1
ATOM 949 O O . PRO A 1 117 ? -1.350 5.292 -7.887 1.00 84.75 117 PRO A O 1
ATOM 952 N N . VAL A 1 118 ? 0.701 4.620 -8.499 1.00 86.44 118 VAL A N 1
ATOM 953 C CA . VAL A 1 118 ? 0.277 3.328 -9.044 1.00 86.44 118 VAL A CA 1
ATOM 954 C C . VAL A 1 118 ? -0.001 2.338 -7.922 1.00 86.44 118 VAL A C 1
ATOM 956 O O . VAL A 1 118 ? -1.025 1.658 -7.942 1.00 86.44 118 VAL A O 1
ATOM 959 N N . ILE A 1 119 ? 0.883 2.288 -6.928 1.00 85.88 119 ILE A N 1
ATOM 960 C CA . ILE A 1 119 ? 0.832 1.279 -5.866 1.00 85.88 119 ILE A CA 1
ATOM 961 C C . ILE A 1 119 ? 0.247 1.810 -4.553 1.00 85.88 119 ILE A C 1
ATOM 963 O O . ILE A 1 119 ? -0.171 1.021 -3.712 1.00 85.88 119 ILE A O 1
ATOM 967 N N . GLU A 1 120 ? 0.106 3.130 -4.412 1.00 85.00 120 GLU A N 1
ATOM 968 C CA . GLU A 1 120 ? -0.519 3.826 -3.278 1.00 85.00 120 GLU A CA 1
ATOM 969 C C . GLU A 1 120 ? -1.857 3.201 -2.872 1.00 85.00 120 GLU A C 1
ATOM 971 O O . GLU A 1 120 ? -2.070 2.842 -1.715 1.00 85.00 120 GLU A O 1
ATOM 976 N N . LYS A 1 121 ? -2.763 2.996 -3.833 1.00 84.81 121 LYS A N 1
ATOM 977 C CA . LYS A 1 121 ? -4.071 2.409 -3.530 1.00 84.81 121 LYS A CA 1
ATOM 978 C C . LYS A 1 121 ? -3.939 0.998 -2.956 1.00 84.81 121 LYS A C 1
ATOM 980 O O . LYS A 1 121 ? -4.717 0.626 -2.077 1.00 84.81 121 LYS A O 1
ATOM 985 N N . SER A 1 122 ? -3.016 0.200 -3.480 1.00 87.19 122 SER A N 1
ATOM 986 C CA . SER A 1 122 ? -2.775 -1.166 -3.015 1.00 87.19 122 SER A CA 1
ATOM 987 C C . SER A 1 122 ? -2.207 -1.144 -1.593 1.00 87.19 122 SER A C 1
ATOM 989 O O . SER A 1 122 ? -2.771 -1.760 -0.692 1.00 87.19 122 SER A O 1
ATOM 991 N N . VAL A 1 123 ? -1.203 -0.298 -1.355 1.00 86.62 123 VAL A N 1
ATOM 992 C CA . VAL A 1 123 ? -0.570 -0.036 -0.052 1.00 86.62 123 VAL A CA 1
ATOM 993 C C . VAL A 1 123 ? -1.594 0.356 1.009 1.00 86.62 123 VAL A C 1
ATOM 995 O O . VAL A 1 123 ? -1.683 -0.295 2.046 1.00 86.62 123 VAL A O 1
ATOM 998 N N . VAL A 1 124 ? -2.415 1.372 0.737 1.00 87.06 124 VAL A N 1
ATOM 999 C CA . VAL A 1 124 ? -3.435 1.867 1.673 1.00 87.06 124 VAL A CA 1
ATOM 1000 C C . VAL A 1 124 ? -4.432 0.764 2.019 1.00 87.06 124 VAL A C 1
ATOM 1002 O O . VAL A 1 124 ? -4.814 0.597 3.178 1.00 87.06 124 VAL A O 1
ATOM 1005 N N . ASN A 1 125 ? -4.867 -0.012 1.022 1.00 87.38 125 ASN A N 1
ATOM 1006 C CA . ASN A 1 125 ? -5.820 -1.093 1.256 1.00 87.38 125 ASN A CA 1
ATOM 1007 C C . ASN A 1 125 ? -5.214 -2.227 2.084 1.00 87.38 125 ASN A C 1
ATOM 1009 O O . ASN A 1 125 ? -5.909 -2.720 2.977 1.00 87.38 125 ASN A O 1
ATOM 1013 N N . THR A 1 126 ? -3.963 -2.604 1.811 1.00 87.75 126 THR A N 1
ATOM 1014 C CA . THR A 1 126 ? -3.225 -3.641 2.541 1.00 87.75 126 THR A CA 1
ATOM 1015 C C . THR A 1 126 ? -2.943 -3.212 3.972 1.00 87.75 126 THR A C 1
ATOM 1017 O O . THR A 1 126 ? -3.367 -3.910 4.881 1.00 87.75 126 THR A O 1
ATOM 1020 N N . LEU A 1 127 ? -2.376 -2.025 4.203 1.00 86.12 127 LEU A N 1
ATOM 1021 C CA . LEU A 1 127 ? -2.131 -1.512 5.556 1.00 86.12 127 LEU A CA 1
ATOM 1022 C C . LEU A 1 127 ? -3.422 -1.403 6.363 1.00 86.12 127 LEU A C 1
ATOM 1024 O O . LEU A 1 127 ? -3.471 -1.814 7.517 1.00 86.12 127 LEU A O 1
ATOM 1028 N N . ALA A 1 128 ? -4.500 -0.911 5.751 1.00 84.19 128 ALA A N 1
ATOM 1029 C CA . ALA A 1 128 ? -5.787 -0.874 6.424 1.00 84.19 128 ALA A CA 1
ATOM 1030 C C . ALA A 1 128 ? -6.341 -2.284 6.696 1.00 84.19 128 ALA A C 1
ATOM 1032 O O . ALA A 1 128 ? -7.012 -2.475 7.700 1.00 84.19 128 ALA A O 1
ATOM 1033 N N . HIS A 1 129 ? -6.078 -3.270 5.834 1.00 85.75 129 HIS A N 1
ATOM 1034 C CA . HIS A 1 129 ? -6.479 -4.660 6.067 1.00 85.75 129 HIS A CA 1
ATOM 1035 C C . HIS A 1 129 ? -5.656 -5.324 7.177 1.00 85.75 129 HIS A C 1
ATOM 1037 O O . HIS A 1 129 ? -6.215 -6.004 8.033 1.00 85.75 129 HIS A O 1
ATOM 1043 N N . ASP A 1 130 ? -4.347 -5.109 7.194 1.00 84.62 130 ASP A N 1
ATOM 1044 C CA . ASP A 1 130 ? -3.462 -5.631 8.229 1.00 84.62 130 ASP A CA 1
ATOM 1045 C C . ASP A 1 130 ? -3.776 -4.991 9.571 1.00 84.62 130 ASP A C 1
ATOM 1047 O O . ASP A 1 130 ? -3.838 -5.685 10.578 1.00 84.62 130 ASP A O 1
ATOM 1051 N N . LEU A 1 131 ? -4.103 -3.700 9.583 1.00 78.75 131 LEU A N 1
ATOM 1052 C CA . LEU A 1 131 ? -4.541 -3.010 10.785 1.00 78.75 131 LEU A CA 1
ATOM 1053 C C . LEU A 1 131 ? -5.891 -3.553 11.275 1.00 78.75 131 LEU A C 1
ATOM 1055 O O . LEU A 1 131 ? -6.067 -3.698 12.477 1.00 78.75 131 LEU A O 1
ATOM 1059 N N . GLU A 1 132 ? -6.810 -3.954 10.390 1.00 74.88 132 GLU A N 1
ATOM 1060 C CA . GLU A 1 132 ? -8.017 -4.706 10.781 1.00 74.88 132 GLU A CA 1
ATOM 1061 C C . GLU A 1 132 ? -7.711 -6.093 11.363 1.00 74.88 132 GLU A C 1
ATOM 1063 O O . GLU A 1 132 ? -8.420 -6.543 12.263 1.00 74.88 132 GLU A O 1
ATOM 1068 N N . ASN A 1 133 ? -6.688 -6.784 10.853 1.00 74.56 133 ASN A N 1
ATOM 1069 C CA . ASN A 1 133 ? -6.327 -8.139 11.276 1.00 74.56 133 ASN A CA 1
ATOM 1070 C C . ASN A 1 133 ? -5.514 -8.161 12.580 1.00 74.56 133 ASN A C 1
ATOM 1072 O O . ASN A 1 133 ? -5.820 -8.958 13.468 1.00 74.56 133 ASN A O 1
ATOM 1076 N N . GLU A 1 134 ? -4.511 -7.289 12.719 1.00 67.81 134 GLU A N 1
ATOM 1077 C CA . GLU A 1 134 ? -3.747 -7.066 13.957 1.00 67.81 134 GLU A CA 1
ATOM 1078 C C . GLU A 1 134 ? -4.673 -6.538 15.050 1.00 67.81 134 GLU A C 1
ATOM 1080 O O . GLU A 1 134 ? -4.722 -7.057 16.168 1.00 67.81 134 GLU A O 1
ATOM 1085 N N . ALA A 1 135 ? -5.537 -5.588 14.692 1.00 55.88 135 ALA A N 1
ATOM 1086 C CA . ALA A 1 135 ? -6.640 -5.179 15.538 1.00 55.88 135 ALA A CA 1
ATOM 1087 C C . ALA A 1 135 ? -7.841 -6.122 15.443 1.00 55.88 135 ALA A C 1
ATOM 1089 O O . ALA A 1 135 ? -8.942 -5.715 15.807 1.00 55.88 135 ALA A O 1
ATOM 1090 N N . GLY A 1 136 ? -7.659 -7.388 15.056 1.00 50.25 136 GLY A N 1
ATOM 1091 C CA . GLY A 1 136 ? -8.695 -8.427 15.043 1.00 50.25 136 GLY A CA 1
ATOM 1092 C C . GLY A 1 136 ? -9.329 -8.705 16.417 1.00 50.25 136 GLY A C 1
ATOM 1093 O O . GLY A 1 136 ? -10.208 -9.557 16.532 1.00 50.25 136 GLY A O 1
ATOM 1094 N N . LEU A 1 137 ? -8.913 -7.974 17.457 1.00 48.78 137 LEU A N 1
ATOM 1095 C CA . LEU A 1 137 ? -9.540 -7.883 18.778 1.00 48.78 137 LEU A CA 1
ATOM 1096 C C . LEU A 1 137 ? -10.219 -6.528 19.067 1.00 48.78 137 LEU A C 1
ATOM 1098 O O . LEU A 1 137 ? -11.047 -6.450 19.970 1.00 48.78 137 LEU A O 1
ATOM 1102 N N . TRP A 1 138 ? -9.898 -5.472 18.323 1.00 49.22 138 TRP A N 1
ATOM 1103 C CA . TRP A 1 138 ? -10.153 -4.087 18.707 1.00 49.22 138 TRP A CA 1
ATOM 1104 C C . TRP A 1 138 ? -10.937 -3.313 17.635 1.00 49.22 138 TRP A C 1
ATOM 1106 O O . TRP A 1 138 ? -11.993 -2.771 17.942 1.00 49.22 138 TRP A O 1
ATOM 1116 N N . ILE A 1 139 ? -10.533 -3.325 16.360 1.00 50.78 139 ILE A N 1
ATOM 1117 C CA . ILE A 1 139 ? -11.238 -2.634 15.261 1.00 50.78 139 ILE A CA 1
ATOM 1118 C C . ILE A 1 139 ? -12.227 -3.618 14.630 1.00 50.78 139 ILE A C 1
ATOM 1120 O O . ILE A 1 139 ? -11.892 -4.350 13.714 1.00 50.78 139 ILE A O 1
ATOM 1124 N N . MET A 1 140 ? -13.436 -3.705 15.196 1.00 55.00 140 MET A N 1
ATOM 1125 C CA . MET A 1 140 ? -14.475 -4.707 14.887 1.00 55.00 140 MET A CA 1
ATOM 1126 C C . MET A 1 140 ? -14.407 -5.443 13.537 1.00 55.00 140 MET A C 1
ATOM 1128 O O . MET A 1 140 ? -14.705 -4.856 12.496 1.00 55.00 140 MET A O 1
ATOM 1132 N N . LEU A 1 141 ? -14.440 -6.779 13.621 1.00 45.81 141 LEU A N 1
ATOM 1133 C CA . LEU A 1 141 ? -15.426 -7.562 12.860 1.00 45.81 141 LEU A CA 1
ATOM 1134 C C . LEU A 1 141 ? -16.261 -8.563 13.693 1.00 45.81 141 LEU A C 1
ATOM 1136 O O . LEU A 1 141 ? -17.302 -8.986 13.182 1.00 45.81 141 LEU A O 1
ATOM 1140 N N . ASP A 1 142 ? -15.930 -8.850 14.965 1.00 38.16 142 ASP A N 1
ATOM 1141 C CA . ASP A 1 142 ? -16.623 -9.875 15.780 1.00 38.16 142 ASP A CA 1
ATOM 1142 C C . ASP A 1 142 ? -16.878 -9.464 17.258 1.00 38.16 142 ASP A C 1
ATOM 1144 O O . ASP A 1 142 ? -16.277 -10.056 18.147 1.00 38.16 142 ASP A O 1
ATOM 1148 N N . ASN A 1 143 ? -17.708 -8.425 17.523 1.00 41.53 143 ASN A N 1
ATOM 1149 C CA . ASN A 1 143 ? -18.524 -8.191 18.761 1.00 41.53 143 ASN A CA 1
ATOM 1150 C C . ASN A 1 143 ? -18.941 -6.706 19.011 1.00 41.53 143 ASN A C 1
ATOM 1152 O O . ASN A 1 143 ? -18.730 -6.163 20.092 1.00 41.53 143 ASN A O 1
ATOM 1156 N N . ASP A 1 144 ? -19.592 -6.045 18.048 1.00 45.12 144 ASP A N 1
ATOM 1157 C CA . ASP A 1 144 ? -20.420 -4.827 18.247 1.00 45.12 144 ASP A CA 1
ATOM 1158 C C . ASP A 1 144 ? -19.814 -3.571 18.949 1.00 45.12 144 ASP A C 1
ATOM 1160 O O . ASP A 1 144 ? -20.565 -2.647 19.279 1.00 45.12 144 ASP A O 1
ATOM 1164 N N . GLN A 1 145 ? -18.492 -3.453 19.142 1.00 49.09 145 GLN A N 1
ATOM 1165 C CA . GLN A 1 145 ? -17.855 -2.252 19.711 1.00 49.09 145 GLN A CA 1
ATOM 1166 C C . GLN A 1 145 ? -16.815 -1.584 18.812 1.00 49.09 145 GLN A C 1
ATOM 1168 O O . GLN A 1 145 ? -15.775 -2.153 18.511 1.00 49.09 145 GLN A O 1
ATOM 1173 N N . ILE A 1 146 ? -17.068 -0.325 18.456 1.00 49.06 146 ILE A N 1
ATOM 1174 C CA . ILE A 1 146 ? -16.118 0.515 17.721 1.00 49.06 146 ILE A CA 1
ATOM 1175 C C . ILE A 1 146 ? -15.108 1.112 18.674 1.00 49.06 146 ILE A C 1
ATOM 1177 O O . ILE A 1 146 ? -15.475 1.805 19.622 1.00 49.06 146 ILE A O 1
ATOM 1181 N N . VAL A 1 147 ? -13.847 0.891 18.349 1.00 54.84 147 VAL A N 1
ATOM 1182 C CA . VAL A 1 147 ? -12.703 1.528 18.984 1.00 54.84 147 VAL A CA 1
ATOM 1183 C C . VAL A 1 147 ? -12.327 2.807 18.256 1.00 54.84 147 VAL A C 1
ATOM 1185 O O . VAL A 1 147 ? -12.525 2.950 17.046 1.00 54.84 147 VAL A O 1
ATOM 1188 N N . ASN A 1 148 ? -11.785 3.753 19.015 1.00 57.91 148 ASN A N 1
ATOM 1189 C CA . ASN A 1 148 ? -11.147 4.916 18.423 1.00 57.91 148 ASN A CA 1
ATOM 1190 C C . ASN A 1 148 ? -9.757 4.505 17.952 1.00 57.91 148 ASN A C 1
ATOM 1192 O O . ASN A 1 148 ? -8.974 3.997 18.749 1.00 57.91 148 ASN A O 1
ATOM 1196 N N . VAL A 1 149 ? -9.489 4.746 16.673 1.00 60.97 149 VAL A N 1
ATOM 1197 C CA . VAL A 1 149 ? -8.171 4.584 16.062 1.00 60.97 149 VAL A CA 1
ATOM 1198 C C . VAL A 1 149 ? -7.573 5.971 15.884 1.00 60.97 149 VAL A C 1
ATOM 1200 O O . VAL A 1 149 ? -8.265 6.887 15.419 1.00 60.97 149 VAL A O 1
ATOM 1203 N N . THR A 1 150 ? -6.307 6.107 16.248 1.00 62.84 150 THR A N 1
ATOM 1204 C CA . THR A 1 150 ? -5.445 7.234 15.895 1.00 62.84 150 THR A CA 1
ATOM 1205 C C . THR A 1 150 ? -4.245 6.665 15.147 1.00 62.84 150 THR A C 1
ATOM 1207 O O . THR A 1 150 ? -3.778 5.580 15.490 1.00 62.84 150 THR A O 1
ATOM 1210 N N . LEU A 1 151 ? -3.800 7.357 14.102 1.00 67.12 151 LEU A N 1
ATOM 1211 C CA . LEU A 1 151 ? -2.619 6.992 13.323 1.00 67.12 151 LEU A CA 1
ATOM 1212 C C . LEU A 1 151 ? -1.607 8.131 13.449 1.00 67.12 151 LEU A C 1
ATOM 1214 O O . LEU A 1 151 ? -2.025 9.294 13.395 1.00 67.12 151 LEU A O 1
ATOM 1218 N N . ASP A 1 152 ? -0.333 7.782 13.600 1.00 58.25 152 ASP A N 1
ATOM 1219 C CA . ASP A 1 152 ? 0.792 8.717 13.750 1.00 58.25 152 ASP A CA 1
ATOM 1220 C C . ASP A 1 152 ? 1.7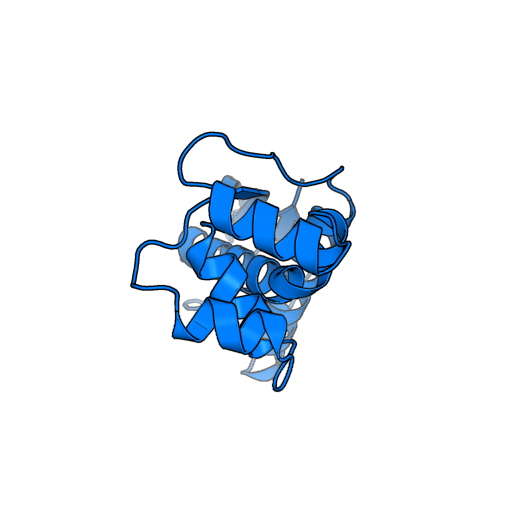21 8.722 12.524 1.00 58.25 152 ASP A C 1
ATOM 1222 O O . ASP A 1 152 ? 1.906 7.654 11.889 1.00 58.25 152 ASP A O 1
#